Protein AF-A0A2G1X4V0-F1 (afdb_monomer)

pLDDT: mean 91.84, std 7.47, range [58.28, 98.19]

Foldseek 3Di:
DAEAEEQEALVRLQVLLVCCVVDVVPNNHLYTAYEFCAPVSLVPRDRDDPLRYDHFDVVSVRHGDPPPVVVVVVRCVVCVVVVVVSRVVSVCVVGPYYD

Radius of gyration: 13.09 Å; Cα contacts (8 Å, |Δi|>4): 163; chains: 1; bounding box: 33×22×36 Å

Secondary structure (DSSP, 8-state):
--EEEEEEHHHHHHHHHHHHHHHTTSTTEEEEEEEESBHHHHHT-SSS-GGGEEE--GGGTTB--TT-HHHHHHHHHHHHHHHHHHHHTT-GGG-SEE-

Structure (mmCIF, N/CA/C/O backbone):
data_AF-A0A2G1X4V0-F1
#
_entry.id   AF-A0A2G1X4V0-F1
#
loop_
_atom_site.group_PDB
_atom_site.id
_atom_site.type_symbol
_atom_site.label_atom_id
_atom_site.label_alt_id
_atom_site.label_comp_id
_atom_site.label_asym_id
_atom_site.label_entity_id
_atom_site.label_seq_id
_atom_site.pdbx_PDB_ins_code
_atom_site.Cartn_x
_atom_site.Cartn_y
_atom_site.Cartn_z
_atom_site.occupancy
_atom_site.B_iso_or_equiv
_atom_site.auth_seq_id
_atom_site.auth_comp_id
_atom_site.auth_asym_id
_atom_site.auth_atom_id
_atom_site.pdbx_PDB_model_num
ATOM 1 N N . MET A 1 1 ? -5.300 -1.585 20.474 1.00 87.12 1 MET A N 1
ATOM 2 C CA . MET A 1 1 ? -4.133 -1.449 19.593 1.00 87.12 1 MET A CA 1
ATOM 3 C C . MET A 1 1 ? -4.632 -0.933 18.260 1.00 87.12 1 MET A C 1
ATOM 5 O O . MET A 1 1 ? -5.558 -1.541 17.745 1.00 87.12 1 MET A O 1
ATOM 9 N N . ARG A 1 2 ? -4.089 0.174 17.758 1.00 95.44 2 ARG A N 1
ATOM 10 C CA . ARG A 1 2 ? -4.407 0.785 16.465 1.00 95.44 2 ARG A CA 1
ATOM 11 C C . ARG A 1 2 ? -3.260 0.547 15.500 1.00 95.44 2 ARG A C 1
ATOM 13 O O . ARG A 1 2 ? -2.160 1.041 15.730 1.00 95.44 2 ARG A O 1
ATOM 20 N N . LEU A 1 3 ? -3.512 -0.221 14.453 1.00 96.81 3 LEU A N 1
ATOM 21 C CA . LEU A 1 3 ? -2.522 -0.602 13.461 1.00 96.81 3 LEU A CA 1
ATOM 22 C C . LEU A 1 3 ? -2.712 0.211 12.183 1.00 96.81 3 LEU A C 1
ATOM 24 O O . LEU A 1 3 ? -3.839 0.370 11.714 1.00 96.81 3 LEU A O 1
ATOM 28 N N . HIS A 1 4 ? -1.608 0.679 11.609 1.00 97.06 4 HIS A N 1
ATOM 29 C CA . HIS A 1 4 ? -1.578 1.163 10.236 1.00 97.06 4 HIS A CA 1
ATOM 30 C C . HIS A 1 4 ? -0.840 0.144 9.365 1.00 97.06 4 HIS A C 1
ATOM 32 O O . HIS A 1 4 ? 0.322 -0.164 9.622 1.00 97.06 4 HIS A O 1
ATOM 38 N N . VAL A 1 5 ? -1.517 -0.403 8.360 1.00 97.69 5 VAL A N 1
ATOM 39 C CA . VAL A 1 5 ? -0.977 -1.470 7.507 1.00 97.69 5 VAL A CA 1
ATOM 40 C C . VAL A 1 5 ? -0.455 -0.891 6.196 1.00 97.69 5 VAL A C 1
ATOM 42 O O . VAL A 1 5 ? -1.170 -0.163 5.508 1.00 97.69 5 VAL A O 1
ATOM 45 N N . ILE A 1 6 ? 0.777 -1.243 5.834 1.00 97.44 6 ILE A N 1
ATOM 46 C CA . ILE A 1 6 ? 1.448 -0.818 4.606 1.00 97.44 6 ILE A CA 1
ATOM 47 C C . ILE A 1 6 ? 1.714 -2.056 3.740 1.00 97.44 6 ILE A C 1
ATOM 49 O O . ILE A 1 6 ? 2.734 -2.734 3.857 1.00 97.44 6 ILE A O 1
ATOM 53 N N . GLY A 1 7 ? 0.796 -2.357 2.825 1.00 97.50 7 GLY A N 1
ATOM 54 C CA . GLY A 1 7 ? 0.986 -3.419 1.845 1.00 97.50 7 GLY A CA 1
ATOM 55 C C . GLY A 1 7 ? 1.966 -2.994 0.757 1.00 97.50 7 GLY A C 1
ATOM 56 O O . GLY A 1 7 ? 1.587 -2.238 -0.126 1.00 97.50 7 GLY A O 1
ATOM 57 N N . LEU A 1 8 ? 3.208 -3.483 0.785 1.00 95.81 8 LEU A N 1
ATOM 58 C CA . LEU A 1 8 ? 4.208 -3.182 -0.248 1.00 95.81 8 LEU A CA 1
ATOM 59 C C . LEU A 1 8 ? 4.360 -4.331 -1.261 1.00 95.81 8 LEU A C 1
ATOM 61 O O . LEU A 1 8 ? 4.649 -5.471 -0.886 1.00 95.81 8 LEU A O 1
ATOM 65 N N . GLY A 1 9 ? 4.206 -4.011 -2.547 1.00 94.62 9 GLY A N 1
ATOM 66 C CA . GLY A 1 9 ? 4.228 -4.957 -3.664 1.00 94.62 9 GLY A CA 1
ATOM 67 C C . GLY A 1 9 ? 3.016 -5.896 -3.680 1.00 94.62 9 GLY A C 1
ATOM 68 O O . GLY A 1 9 ? 2.253 -5.969 -2.718 1.00 94.62 9 GLY A O 1
ATOM 69 N N . GLY A 1 10 ? 2.859 -6.686 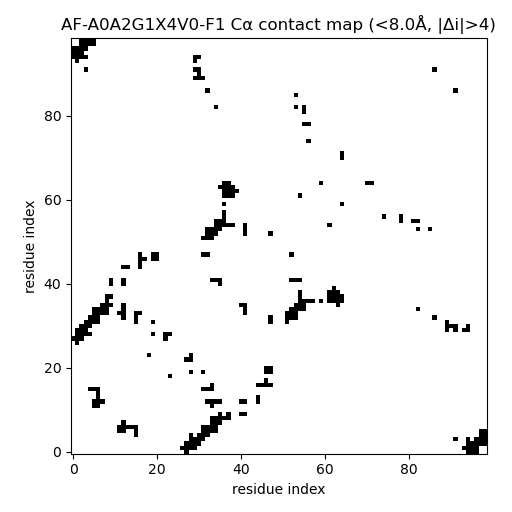-4.744 1.00 94.38 10 GLY A N 1
ATOM 70 C CA . GLY A 1 10 ? 1.613 -7.427 -4.973 1.00 94.38 10 GLY A CA 1
ATOM 71 C C . GLY A 1 10 ? 1.227 -8.401 -3.855 1.00 94.38 10 GLY A C 1
ATOM 72 O O . GLY A 1 10 ? 0.047 -8.593 -3.571 1.00 94.38 10 GLY A O 1
ATOM 73 N N . ALA A 1 11 ? 2.202 -9.012 -3.175 1.00 96.00 11 ALA A N 1
ATOM 74 C CA . ALA A 1 11 ? 1.919 -9.856 -2.013 1.00 96.00 11 ALA A CA 1
ATOM 75 C C . ALA A 1 11 ? 1.469 -9.034 -0.795 1.00 96.00 11 ALA A C 1
ATOM 77 O O . ALA A 1 11 ? 0.476 -9.392 -0.162 1.00 96.00 11 ALA A O 1
ATOM 78 N N . GLY A 1 12 ? 2.169 -7.936 -0.490 1.00 97.50 12 GLY A N 1
ATOM 79 C CA . GLY A 1 12 ? 1.805 -7.035 0.601 1.00 97.50 12 GLY A CA 1
ATOM 80 C C . GLY A 1 12 ? 0.437 -6.395 0.374 1.00 97.50 12 GLY A C 1
ATOM 81 O O . GLY A 1 12 ? -0.384 -6.387 1.287 1.00 97.50 12 GLY A O 1
ATOM 82 N N . GLY A 1 13 ? 0.154 -5.957 -0.855 1.00 97.81 13 GLY A N 1
ATOM 83 C CA . GLY A 1 13 ? -1.141 -5.413 -1.262 1.00 97.81 13 GLY A CA 1
ATOM 84 C C . GLY A 1 13 ? -2.291 -6.389 -1.018 1.00 97.81 13 GLY A C 1
ATOM 85 O O . GLY A 1 13 ? -3.274 -6.015 -0.391 1.00 97.81 13 GLY A O 1
ATOM 86 N N . ARG A 1 14 ? -2.149 -7.669 -1.397 1.00 98.12 14 ARG A N 1
ATOM 87 C CA . ARG A 1 14 ? -3.181 -8.692 -1.127 1.00 98.12 14 ARG A CA 1
ATOM 88 C C . ARG A 1 14 ? -3.405 -8.957 0.363 1.00 98.12 14 ARG A C 1
ATOM 90 O O . ARG A 1 14 ? -4.532 -9.225 0.770 1.00 98.12 14 ARG A O 1
ATOM 97 N N . ILE A 1 15 ? -2.352 -8.909 1.180 1.00 98.19 15 ILE A N 1
ATOM 98 C CA . ILE A 1 15 ? -2.483 -9.059 2.638 1.00 98.19 15 ILE A CA 1
ATOM 99 C C . ILE A 1 15 ? -3.218 -7.849 3.225 1.00 98.19 15 ILE A C 1
ATOM 101 O O . ILE A 1 15 ? -4.156 -8.028 4.000 1.00 98.19 15 ILE A O 1
ATOM 105 N N . ALA A 1 16 ? -2.829 -6.636 2.828 1.00 98.00 16 ALA A N 1
ATOM 106 C CA . ALA A 1 16 ? -3.482 -5.399 3.242 1.00 98.00 16 ALA A CA 1
ATOM 107 C C . ALA A 1 16 ? -4.963 -5.369 2.827 1.00 98.00 16 ALA A C 1
ATOM 109 O O . ALA A 1 16 ? -5.822 -5.048 3.644 1.00 98.00 16 ALA A O 1
ATOM 110 N N . ASP A 1 17 ? -5.272 -5.784 1.598 1.00 98.19 17 ASP A N 1
ATOM 111 C CA . ASP A 1 17 ? -6.637 -5.867 1.075 1.00 98.19 17 ASP A CA 1
ATOM 112 C C . ASP A 1 17 ? -7.49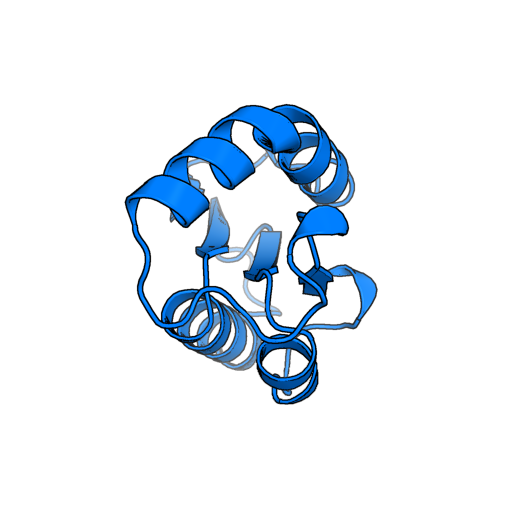3 -6.873 1.853 1.00 98.19 17 ASP A C 1
ATOM 114 O O . ASP A 1 17 ? -8.613 -6.572 2.263 1.00 98.19 17 ASP A O 1
ATOM 118 N N . ARG A 1 18 ? -6.930 -8.044 2.178 1.00 97.81 18 ARG A N 1
ATOM 119 C CA . ARG A 1 18 ? -7.612 -9.037 3.015 1.00 97.81 18 ARG A CA 1
ATOM 120 C C . ARG A 1 18 ? -7.908 -8.505 4.418 1.00 97.81 18 ARG A C 1
ATOM 122 O O . ARG A 1 18 ? -8.999 -8.754 4.927 1.00 97.81 18 ARG A O 1
ATOM 129 N N . LEU A 1 19 ? -6.956 -7.790 5.024 1.00 97.38 19 LEU A N 1
ATOM 130 C CA . LEU A 1 19 ? -7.129 -7.153 6.332 1.00 97.38 19 LEU A CA 1
ATOM 131 C C . LEU A 1 19 ? -8.195 -6.056 6.283 1.00 97.38 19 LEU A C 1
ATOM 133 O O . LEU A 1 19 ? -9.015 -5.981 7.192 1.00 97.38 19 LEU A O 1
ATOM 137 N N . ALA A 1 20 ? -8.232 -5.258 5.215 1.00 97.12 20 ALA A N 1
ATOM 138 C CA . ALA A 1 20 ? -9.286 -4.272 4.995 1.00 97.12 20 ALA A CA 1
ATOM 139 C C . ALA A 1 20 ? -10.667 -4.934 4.869 1.00 97.12 20 ALA A C 1
ATOM 141 O O . ALA A 1 20 ? -11.627 -4.458 5.469 1.00 97.12 20 ALA A O 1
ATOM 142 N N . ALA A 1 21 ? -10.759 -6.064 4.162 1.00 97.44 21 ALA A N 1
ATOM 143 C CA . ALA A 1 21 ? -12.004 -6.815 4.014 1.00 97.44 21 ALA A CA 1
ATOM 144 C C . ALA A 1 21 ? -12.523 -7.400 5.342 1.00 97.44 21 ALA A C 1
ATOM 146 O O . ALA A 1 21 ? -13.729 -7.422 5.569 1.00 97.44 21 ALA A O 1
ATOM 147 N N . ASP A 1 22 ? -11.631 -7.890 6.212 1.00 97.25 22 ASP A N 1
ATOM 148 C CA . ASP A 1 22 ? -12.013 -8.489 7.502 1.00 97.25 22 ASP A CA 1
ATOM 149 C C . ASP A 1 22 ? -12.247 -7.465 8.616 1.00 97.25 22 ASP A C 1
ATOM 151 O O . ASP A 1 22 ? -13.076 -7.693 9.496 1.00 97.25 22 ASP A O 1
ATOM 155 N N . HIS A 1 23 ? -11.485 -6.369 8.611 1.00 96.38 23 HIS A N 1
ATOM 156 C CA . HIS A 1 23 ? -11.344 -5.473 9.761 1.00 96.38 23 HIS A CA 1
ATOM 157 C C . HIS A 1 23 ? -11.547 -3.992 9.421 1.00 96.38 23 HIS A C 1
ATOM 159 O O . HIS A 1 23 ? -11.252 -3.146 10.258 1.00 96.38 23 HIS A O 1
ATOM 165 N N . GLY A 1 24 ? -12.051 -3.647 8.232 1.00 91.81 24 GLY A N 1
ATOM 166 C CA . GLY A 1 24 ? -12.233 -2.252 7.804 1.00 91.81 24 GLY A CA 1
ATOM 167 C C . GLY A 1 24 ? -13.113 -1.404 8.731 1.00 91.81 24 GLY A C 1
ATOM 168 O O . GLY A 1 24 ? -12.893 -0.200 8.842 1.00 91.81 24 GLY A O 1
ATOM 169 N N . ASP A 1 25 ? -14.053 -2.039 9.436 1.00 92.62 25 ASP A N 1
ATOM 170 C CA . ASP A 1 25 ? -14.931 -1.393 10.420 1.00 92.62 25 ASP A CA 1
ATOM 171 C C . ASP A 1 25 ? -14.427 -1.531 11.873 1.00 92.62 25 ASP A C 1
ATOM 173 O O . ASP A 1 25 ? -15.040 -1.005 12.807 1.00 92.62 25 ASP A O 1
ATOM 177 N N . ASP A 1 26 ? -13.324 -2.254 12.094 1.00 95.62 26 ASP A N 1
ATOM 178 C CA . ASP A 1 26 ? -12.746 -2.473 13.419 1.00 95.62 26 ASP A CA 1
ATOM 179 C C . ASP A 1 26 ? -11.821 -1.300 13.797 1.00 95.62 26 ASP A C 1
ATOM 181 O O . ASP A 1 26 ? -10.885 -0.990 13.055 1.00 95.62 26 ASP A O 1
ATOM 185 N N . PRO A 1 27 ? -11.982 -0.686 14.987 1.00 91.94 27 PRO A N 1
ATOM 186 C CA . PRO A 1 27 ? -11.035 0.296 15.519 1.00 91.94 27 PRO A CA 1
ATOM 187 C C . PRO A 1 27 ? -9.569 -0.166 15.571 1.00 91.94 27 PRO A C 1
ATOM 189 O O . PRO A 1 27 ? -8.679 0.672 15.743 1.00 91.94 27 PRO A O 1
ATOM 192 N N . PHE A 1 28 ? -9.314 -1.476 15.491 1.00 94.69 28 PHE A N 1
ATOM 193 C CA . PHE A 1 28 ? -7.987 -2.061 15.332 1.00 94.69 28 PHE A CA 1
ATOM 194 C C . PHE A 1 28 ? -7.271 -1.580 14.064 1.00 94.69 28 PHE A C 1
ATOM 196 O O . PHE A 1 28 ? -6.082 -1.268 14.139 1.00 94.69 28 PHE A O 1
ATOM 203 N N . LEU A 1 29 ? -7.962 -1.486 12.924 1.00 95.50 29 LEU A N 1
ATOM 204 C CA . LEU A 1 29 ? -7.371 -1.082 11.650 1.00 95.50 29 LEU A CA 1
ATOM 205 C C . LEU A 1 29 ? -7.535 0.432 11.458 1.00 95.50 29 LEU A C 1
ATOM 207 O O . LEU A 1 29 ? -8.510 0.911 10.890 1.00 95.50 29 LEU A O 1
ATOM 211 N N . ALA A 1 30 ? -6.572 1.201 11.963 1.00 94.75 30 ALA A N 1
ATOM 212 C CA . ALA A 1 30 ? -6.622 2.663 11.942 1.00 94.75 30 ALA A CA 1
ATOM 213 C C . ALA A 1 30 ? -6.287 3.270 10.570 1.00 94.75 30 ALA A C 1
ATOM 215 O O . ALA A 1 30 ? -6.659 4.407 10.303 1.00 94.75 30 ALA A O 1
ATOM 216 N N . GLY A 1 31 ? -5.582 2.526 9.717 1.00 94.81 31 GLY A N 1
ATOM 217 C CA . GLY A 1 31 ? -5.263 2.921 8.350 1.00 94.81 31 GLY A CA 1
ATOM 218 C C . GLY A 1 31 ? -4.707 1.742 7.560 1.00 94.81 31 GLY A C 1
ATOM 219 O O . GLY A 1 31 ? -4.138 0.809 8.131 1.00 94.81 31 GLY A O 1
ATOM 220 N N . VAL A 1 32 ? -4.898 1.762 6.246 1.00 97.00 32 VAL A N 1
ATOM 221 C CA . VAL A 1 32 ? -4.405 0.710 5.356 1.00 97.00 32 VAL A CA 1
ATOM 222 C C . VAL A 1 32 ? -4.141 1.279 3.967 1.00 97.00 32 VAL A C 1
ATOM 224 O O . VAL A 1 32 ? -5.014 1.922 3.387 1.00 97.00 32 VAL A O 1
ATOM 227 N N . HIS A 1 33 ? -2.947 1.021 3.438 1.00 97.00 33 HIS A N 1
ATOM 228 C CA . HIS A 1 33 ? -2.556 1.368 2.073 1.00 97.00 33 HIS A CA 1
ATOM 229 C C . HIS A 1 33 ? -1.928 0.173 1.363 1.00 97.00 33 HIS A C 1
ATOM 231 O O . HIS A 1 33 ? -1.282 -0.667 1.991 1.00 97.00 33 HIS A O 1
ATOM 237 N N . ALA A 1 34 ? -2.072 0.143 0.042 1.00 97.69 34 ALA A N 1
ATOM 238 C CA . ALA A 1 34 ? -1.311 -0.721 -0.844 1.00 97.69 34 ALA A CA 1
ATOM 239 C C . ALA A 1 34 ? -0.448 0.135 -1.779 1.00 97.69 34 ALA A C 1
ATOM 241 O O . ALA A 1 34 ? -0.960 0.992 -2.499 1.00 97.69 34 ALA A O 1
ATOM 242 N N . PHE A 1 35 ? 0.856 -0.121 -1.769 1.00 95.75 35 PHE A N 1
ATOM 243 C CA . PHE A 1 35 ? 1.853 0.507 -2.622 1.00 95.75 35 PHE A CA 1
ATOM 244 C C . PHE A 1 35 ? 2.448 -0.535 -3.557 1.00 95.75 35 PHE A C 1
ATOM 246 O O . PHE A 1 35 ? 3.009 -1.532 -3.103 1.00 95.75 35 PHE A O 1
ATOM 253 N N . ASP A 1 36 ? 2.394 -0.283 -4.857 1.00 95.06 36 ASP A N 1
ATOM 254 C CA . ASP A 1 36 ? 3.064 -1.116 -5.853 1.00 95.06 36 ASP A CA 1
ATOM 255 C C . ASP A 1 36 ? 3.620 -0.247 -6.987 1.00 95.06 36 ASP A C 1
ATOM 257 O O . ASP A 1 36 ? 3.250 0.910 -7.162 1.00 95.06 36 ASP A O 1
ATOM 261 N N . THR A 1 37 ? 4.537 -0.809 -7.753 1.00 93.06 37 THR A N 1
ATOM 262 C CA . THR A 1 37 ? 4.951 -0.309 -9.065 1.00 93.06 37 THR A CA 1
ATOM 263 C C . THR A 1 37 ? 4.056 -0.832 -10.194 1.00 93.06 37 THR A C 1
ATOM 265 O O . THR A 1 37 ? 4.027 -0.230 -11.264 1.00 93.06 37 THR A O 1
ATOM 268 N N . ASP A 1 38 ? 3.345 -1.939 -9.958 1.00 92.69 38 ASP A N 1
ATOM 269 C CA . ASP A 1 38 ? 2.465 -2.618 -10.912 1.00 92.69 38 ASP A CA 1
ATOM 270 C C . ASP A 1 38 ? 1.007 -2.119 -10.790 1.00 92.69 38 ASP A C 1
ATOM 272 O O . ASP 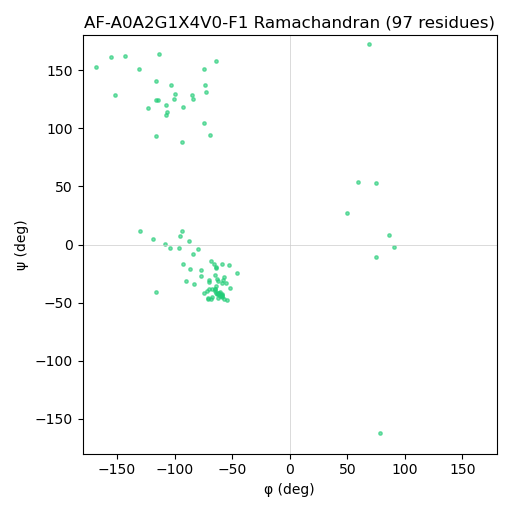A 1 38 ? 0.375 -2.256 -9.736 1.00 92.69 38 ASP A O 1
ATOM 276 N N . MET A 1 39 ? 0.470 -1.522 -11.864 1.00 91.19 39 MET A N 1
ATOM 277 C CA . MET A 1 39 ? -0.924 -1.046 -11.896 1.00 91.19 39 MET A CA 1
ATOM 278 C C . MET A 1 39 ? -1.940 -2.187 -11.862 1.00 91.19 39 MET A C 1
ATOM 280 O O . MET A 1 39 ? -2.985 -2.041 -11.227 1.00 91.19 39 MET A O 1
ATOM 284 N N . ASP A 1 40 ? -1.663 -3.295 -12.545 1.00 92.75 40 ASP A N 1
ATOM 285 C CA . ASP A 1 40 ? -2.594 -4.415 -12.655 1.00 92.75 40 ASP A CA 1
ATOM 286 C C . ASP A 1 40 ? -2.712 -5.126 -11.304 1.00 92.75 40 ASP A C 1
ATOM 288 O O . ASP A 1 40 ? -3.814 -5.479 -10.873 1.00 92.75 40 ASP A O 1
ATOM 292 N N . ALA A 1 41 ? -1.596 -5.246 -10.577 1.00 94.38 41 ALA A N 1
ATOM 293 C CA . ALA A 1 41 ? -1.590 -5.774 -9.216 1.00 94.38 41 ALA A CA 1
ATOM 294 C C . ALA A 1 41 ? -2.454 -4.936 -8.256 1.00 94.38 41 ALA A C 1
ATOM 296 O O . ALA A 1 41 ? -3.182 -5.503 -7.438 1.00 94.38 41 ALA A O 1
ATOM 297 N N . LEU A 1 42 ? -2.409 -3.603 -8.363 1.00 95.19 42 LEU A N 1
ATOM 298 C CA . LEU A 1 42 ? -3.260 -2.701 -7.577 1.00 95.19 42 LEU A CA 1
ATOM 299 C C . LEU A 1 42 ? -4.723 -2.745 -8.038 1.00 95.19 42 LEU A C 1
ATOM 301 O O . LEU A 1 42 ? -5.636 -2.728 -7.209 1.00 95.19 42 LEU A O 1
ATOM 305 N N . GLY A 1 43 ? -4.964 -2.819 -9.347 1.00 95.00 43 GLY A N 1
ATOM 306 C CA . GLY A 1 43 ? -6.303 -2.913 -9.931 1.00 95.00 43 GLY A CA 1
ATOM 307 C C . GLY A 1 43 ? -7.049 -4.185 -9.523 1.00 95.00 43 GLY A C 1
ATOM 308 O O . GLY A 1 43 ? -8.267 -4.156 -9.389 1.00 95.00 43 GLY A O 1
ATOM 309 N N . ALA A 1 44 ? -6.318 -5.270 -9.256 1.00 95.94 44 ALA A N 1
ATOM 310 C CA . ALA A 1 44 ? -6.866 -6.558 -8.837 1.00 95.94 44 ALA A CA 1
ATOM 311 C C . ALA A 1 44 ? -7.248 -6.653 -7.345 1.00 95.94 44 ALA A C 1
ATOM 313 O O . ALA A 1 44 ? -7.736 -7.699 -6.921 1.00 95.94 44 ALA A O 1
ATOM 314 N N . LEU A 1 45 ? -6.986 -5.621 -6.536 1.00 97.94 45 LEU A N 1
ATOM 315 C CA . LEU A 1 45 ? -7.454 -5.570 -5.145 1.00 97.94 45 LEU A CA 1
ATOM 316 C C . LEU A 1 45 ? -8.963 -5.275 -5.119 1.00 97.94 45 LEU A C 1
ATOM 318 O O . LEU A 1 45 ? -9.471 -4.595 -6.012 1.00 97.94 45 LEU A O 1
ATOM 322 N N . ASP A 1 46 ? -9.686 -5.743 -4.103 1.00 95.12 46 ASP A N 1
ATOM 323 C CA . ASP A 1 46 ? -11.156 -5.663 -4.087 1.00 95.12 46 ASP A CA 1
ATOM 324 C C . ASP A 1 46 ? -11.694 -4.775 -2.958 1.00 95.12 46 ASP A C 1
ATOM 326 O O . ASP A 1 46 ? -12.633 -4.008 -3.167 1.00 95.12 46 ASP A O 1
ATOM 330 N N . ALA A 1 47 ? -11.111 -4.855 -1.761 1.00 96.31 47 ALA A N 1
ATOM 331 C CA . ALA A 1 47 ? -11.642 -4.206 -0.563 1.00 96.31 47 ALA A CA 1
ATOM 332 C C . ALA A 1 47 ? -11.110 -2.783 -0.347 1.00 96.31 47 ALA A C 1
ATOM 334 O O . ALA A 1 47 ? -11.810 -1.935 0.209 1.00 96.31 47 ALA A O 1
ATOM 335 N N . LEU A 1 48 ? -9.879 -2.498 -0.772 1.00 94.88 48 LEU A N 1
ATOM 336 C CA . LEU A 1 48 ? -9.299 -1.161 -0.669 1.00 94.88 48 LEU A CA 1
ATOM 337 C C . LEU A 1 48 ? -9.934 -0.211 -1.685 1.00 94.88 48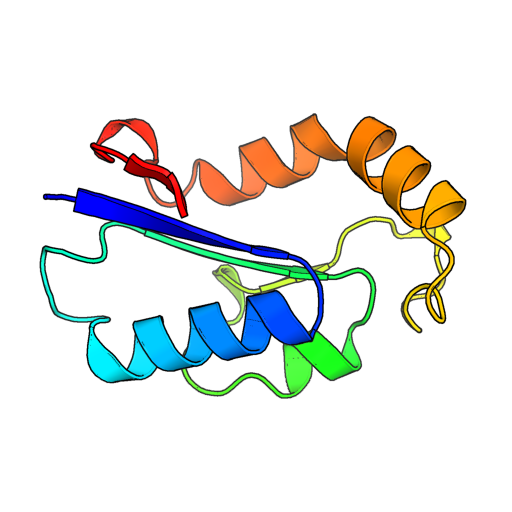 LEU A C 1
ATOM 339 O O . LEU A 1 48 ? -9.983 -0.528 -2.865 1.00 94.88 48 LEU A O 1
ATOM 343 N N . GLY A 1 49 ? -10.363 0.980 -1.272 1.00 91.69 49 GLY A N 1
ATOM 344 C CA . GLY A 1 49 ? -10.754 2.032 -2.216 1.00 91.69 49 GLY A CA 1
ATOM 345 C C . GLY A 1 49 ? -9.572 2.506 -3.073 1.00 91.69 49 GLY A C 1
ATOM 346 O O . GLY A 1 49 ? -8.412 2.330 -2.691 1.00 91.69 49 GLY A O 1
ATOM 347 N N . GLU A 1 50 ? -9.851 3.097 -4.239 1.00 90.81 50 GLU A N 1
ATOM 348 C CA . GLU A 1 50 ? -8.822 3.619 -5.157 1.00 90.81 50 GLU A CA 1
ATOM 349 C C . GLU A 1 50 ? -7.884 4.620 -4.466 1.00 90.81 50 GLU A C 1
ATOM 351 O O . GLU A 1 50 ? -6.688 4.637 -4.736 1.00 90.81 50 GLU A O 1
ATOM 356 N N . GLU A 1 51 ? -8.390 5.391 -3.502 1.00 90.75 51 GLU A N 1
AT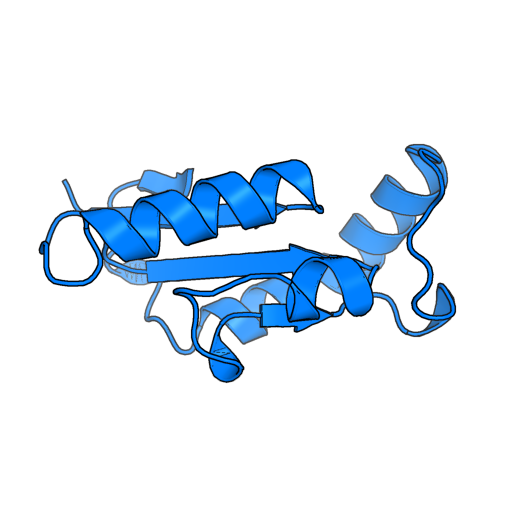OM 357 C CA . GLU A 1 51 ? -7.620 6.368 -2.730 1.00 90.75 51 GLU A CA 1
ATOM 358 C C . GLU A 1 51 ? -6.540 5.741 -1.832 1.00 90.75 51 GLU A C 1
ATOM 360 O O . GLU A 1 51 ? -5.624 6.426 -1.382 1.00 90.75 51 GLU A O 1
ATOM 365 N N . ARG A 1 52 ? -6.628 4.431 -1.576 1.00 94.19 52 ARG A N 1
ATOM 366 C CA . ARG A 1 52 ? -5.687 3.672 -0.734 1.00 94.19 52 ARG A CA 1
ATOM 367 C C . ARG A 1 52 ? -4.725 2.818 -1.551 1.00 94.19 52 ARG A C 1
ATOM 369 O O . ARG A 1 52 ? -3.852 2.167 -0.976 1.00 94.19 52 ARG A O 1
ATOM 376 N N . ARG A 1 53 ? -4.883 2.809 -2.875 1.00 95.31 53 ARG A N 1
ATOM 377 C CA . ARG A 1 53 ? -4.054 2.064 -3.823 1.00 95.31 53 ARG A CA 1
ATOM 378 C C . ARG A 1 53 ? -3.176 3.055 -4.558 1.00 95.31 53 ARG A C 1
ATOM 380 O O . ARG A 1 53 ? -3.661 3.865 -5.341 1.00 95.31 53 ARG A O 1
ATOM 387 N N . TYR A 1 54 ? -1.881 3.002 -4.307 1.00 93.69 54 TYR A N 1
ATOM 388 C CA . TYR A 1 54 ? -0.976 4.013 -4.816 1.00 93.69 54 TYR A CA 1
ATOM 389 C C . TYR A 1 54 ? 0.129 3.384 -5.649 1.00 93.69 54 TYR A C 1
ATOM 391 O O . TYR A 1 54 ? 0.951 2.613 -5.142 1.00 93.69 54 TYR A O 1
ATOM 399 N N . ARG A 1 55 ? 0.161 3.747 -6.935 1.00 92.75 55 ARG A N 1
ATOM 400 C CA . ARG A 1 55 ? 1.290 3.408 -7.792 1.00 92.75 55 ARG A CA 1
ATOM 401 C C . ARG A 1 55 ? 2.390 4.440 -7.631 1.00 92.75 55 ARG A C 1
ATOM 403 O O . ARG A 1 55 ? 2.157 5.618 -7.879 1.00 92.75 55 ARG A O 1
ATOM 410 N N . PHE A 1 56 ? 3.587 3.976 -7.300 1.00 90.06 56 PHE A N 1
ATOM 411 C CA . PHE A 1 56 ? 4.778 4.818 -7.235 1.00 90.06 56 PHE A CA 1
ATOM 412 C C . PHE A 1 56 ? 5.784 4.432 -8.320 1.00 90.06 56 PHE A C 1
ATOM 414 O O . PHE A 1 56 ? 5.723 3.352 -8.910 1.00 90.06 56 PHE A O 1
ATOM 421 N N . GLY A 1 57 ? 6.747 5.319 -8.568 1.00 81.75 57 GLY A N 1
ATOM 422 C CA . GLY A 1 57 ? 7.844 5.024 -9.482 1.00 81.75 57 GLY A CA 1
ATOM 423 C C . GLY A 1 57 ? 7.434 5.060 -10.949 1.00 81.75 57 GLY A C 1
ATOM 424 O O . GLY A 1 57 ? 7.735 4.125 -11.679 1.00 81.75 57 GLY A O 1
ATOM 425 N N . ASP A 1 58 ? 6.812 6.151 -11.406 1.00 70.75 58 ASP A N 1
ATOM 426 C CA . ASP A 1 58 ? 6.425 6.384 -12.812 1.00 70.75 58 ASP A CA 1
ATOM 427 C C . ASP A 1 58 ? 7.511 6.063 -13.856 1.00 70.75 58 ASP A C 1
ATOM 429 O O . ASP A 1 58 ? 7.199 5.721 -14.995 1.00 70.75 58 ASP A O 1
ATOM 433 N N . ALA A 1 59 ? 8.788 6.098 -13.470 1.00 58.28 59 ALA A N 1
ATOM 434 C CA . ALA A 1 59 ? 9.908 5.678 -14.309 1.00 58.28 59 ALA A CA 1
ATOM 435 C C . ALA A 1 59 ? 9.969 4.158 -14.600 1.00 58.28 59 ALA A C 1
ATOM 437 O O . ALA A 1 59 ? 10.718 3.752 -15.485 1.00 58.28 59 ALA A O 1
ATOM 438 N N . ALA A 1 60 ? 9.217 3.322 -13.877 1.00 58.84 60 ALA A N 1
ATOM 439 C CA . ALA A 1 60 ? 9.194 1.862 -14.004 1.00 58.84 60 ALA A CA 1
ATOM 440 C C . ALA A 1 60 ? 8.193 1.340 -15.053 1.00 58.84 60 ALA A C 1
ATOM 442 O O . ALA A 1 60 ? 8.042 0.134 -15.199 1.00 58.84 60 ALA A O 1
ATOM 443 N N . GLY A 1 61 ? 7.490 2.214 -15.780 1.00 62.66 61 GLY A N 1
ATOM 444 C CA . GLY A 1 61 ? 6.604 1.809 -16.882 1.00 62.66 61 GLY A CA 1
ATOM 445 C C . GLY A 1 61 ? 5.267 1.182 -16.468 1.00 62.66 61 GLY A C 1
ATOM 446 O O . GLY A 1 61 ? 4.385 1.085 -17.309 1.00 62.66 61 GLY A O 1
ATOM 447 N N . GLY A 1 62 ? 5.073 0.850 -15.188 1.00 69.00 62 GLY A N 1
ATOM 448 C CA . GLY A 1 62 ? 3.797 0.357 -14.653 1.00 69.00 62 GLY A CA 1
ATOM 449 C C . GLY A 1 62 ? 3.616 -1.163 -14.678 1.00 69.00 62 GLY A C 1
ATOM 450 O O . GLY A 1 62 ? 2.620 -1.631 -14.137 1.00 69.00 62 GLY A O 1
ATOM 451 N N . ASP A 1 63 ? 4.585 -1.909 -15.217 1.00 80.94 63 ASP A N 1
ATOM 452 C CA . ASP A 1 63 ? 4.558 -3.380 -15.346 1.00 80.94 63 ASP A CA 1
ATOM 453 C C . ASP A 1 63 ? 5.245 -4.100 -14.162 1.00 80.94 63 ASP A C 1
ATOM 455 O O . ASP A 1 63 ? 5.547 -5.294 -14.204 1.00 80.94 63 ASP A O 1
ATOM 459 N N . GLY A 1 64 ? 5.556 -3.364 -13.093 1.00 83.12 64 GLY A N 1
ATOM 460 C CA . GLY A 1 64 ? 6.323 -3.879 -11.963 1.00 83.12 64 GLY A CA 1
ATOM 461 C C . GLY A 1 64 ? 7.833 -3.958 -12.223 1.00 83.12 64 GLY A C 1
ATOM 462 O O . GLY A 1 64 ? 8.380 -3.293 -13.099 1.00 83.12 64 GLY A O 1
ATOM 463 N N . LEU A 1 65 ? 8.538 -4.739 -11.397 1.00 88.31 65 LEU A N 1
ATOM 464 C CA . LEU A 1 65 ? 10.011 -4.830 -11.409 1.00 88.31 65 LEU A CA 1
ATOM 465 C C . LEU A 1 65 ? 10.546 -6.229 -11.720 1.00 88.31 65 LEU A C 1
ATOM 467 O O . LEU A 1 65 ? 11.747 -6.453 -11.592 1.00 88.31 65 LEU A O 1
ATOM 471 N N . GLU A 1 66 ? 9.670 -7.188 -12.034 1.00 88.38 66 GLU A N 1
ATOM 472 C CA . GLU A 1 66 ? 10.028 -8.590 -12.326 1.00 88.38 66 GLU A CA 1
ATOM 473 C C . GLU A 1 66 ? 1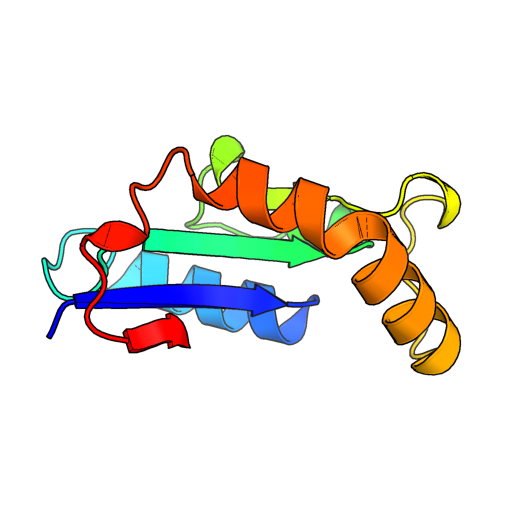0.959 -9.244 -11.275 1.00 88.38 66 GLU A C 1
ATOM 475 O O . GLU A 1 66 ? 11.718 -10.168 -11.561 1.00 88.38 66 GLU A O 1
ATOM 480 N N . GLY A 1 67 ? 10.905 -8.770 -10.025 1.00 87.19 67 GLY A N 1
ATOM 481 C CA . GLY A 1 67 ? 11.750 -9.254 -8.931 1.00 87.19 67 GLY A CA 1
ATOM 482 C C . GLY A 1 67 ? 13.130 -8.591 -8.805 1.00 87.19 67 GLY A C 1
ATOM 483 O O . GLY A 1 67 ? 13.922 -9.034 -7.971 1.00 87.19 67 GLY A O 1
ATOM 484 N N . ASP A 1 68 ? 13.437 -7.524 -9.553 1.00 90.38 68 ASP A N 1
ATOM 485 C CA . ASP A 1 68 ? 14.664 -6.739 -9.357 1.00 90.38 68 ASP A CA 1
ATOM 486 C C . ASP A 1 68 ? 14.611 -5.946 -8.037 1.00 90.38 68 ASP A C 1
ATOM 488 O O . ASP A 1 68 ? 14.132 -4.811 -7.948 1.00 90.38 68 ASP A O 1
ATOM 492 N N . LEU A 1 69 ? 15.172 -6.547 -6.987 1.00 90.38 69 LEU A N 1
ATOM 493 C CA . LEU A 1 69 ? 15.263 -5.950 -5.654 1.00 90.38 69 LEU A CA 1
ATOM 494 C C . LEU A 1 69 ? 16.159 -4.704 -5.610 1.00 90.38 69 LEU A C 1
ATOM 496 O O . LEU A 1 69 ? 15.967 -3.842 -4.751 1.00 90.38 69 LEU A O 1
ATOM 500 N N . HIS A 1 70 ? 17.140 -4.579 -6.507 1.00 91.19 70 HIS A N 1
ATOM 501 C CA . HIS A 1 70 ? 17.992 -3.394 -6.559 1.00 91.19 70 HIS A CA 1
ATOM 502 C C . HIS A 1 70 ? 17.244 -2.212 -7.168 1.00 91.19 70 HIS A C 1
ATOM 504 O O . HIS A 1 70 ? 17.359 -1.099 -6.652 1.00 91.19 70 HIS A O 1
ATOM 510 N N . ALA A 1 71 ? 16.475 -2.439 -8.235 1.00 89.06 71 ALA A N 1
ATOM 511 C CA . ALA A 1 71 ? 15.550 -1.440 -8.757 1.00 89.06 71 ALA A CA 1
ATOM 512 C C . ALA A 1 71 ? 14.496 -1.068 -7.709 1.00 89.06 71 ALA A C 1
ATOM 514 O O . ALA A 1 71 ? 14.298 0.121 -7.460 1.00 89.06 71 ALA A O 1
ATOM 515 N N . GLY A 1 72 ? 13.926 -2.062 -7.019 1.00 89.19 72 GLY A N 1
ATOM 516 C CA . GLY A 1 72 ? 12.938 -1.849 -5.959 1.00 89.19 72 GLY A CA 1
ATOM 517 C C . GLY A 1 72 ? 13.473 -0.986 -4.826 1.00 89.19 72 GLY A C 1
ATOM 518 O O . GLY A 1 72 ? 12.828 -0.022 -4.427 1.00 89.19 72 GLY A O 1
ATOM 519 N N . ARG A 1 73 ? 14.702 -1.250 -4.370 1.00 90.38 73 ARG A N 1
ATOM 520 C CA . ARG A 1 73 ? 15.356 -0.413 -3.361 1.00 90.38 73 ARG A CA 1
ATOM 521 C C . ARG A 1 73 ? 15.584 1.018 -3.846 1.00 90.38 73 ARG A C 1
ATOM 523 O O . ARG A 1 73 ? 15.282 1.949 -3.112 1.00 90.38 73 ARG A O 1
ATOM 530 N N . ARG A 1 74 ? 16.098 1.209 -5.069 1.00 90.88 74 ARG A N 1
ATOM 531 C CA . ARG A 1 74 ? 16.332 2.558 -5.619 1.00 90.88 74 ARG A CA 1
ATOM 532 C C . ARG A 1 74 ? 15.035 3.356 -5.734 1.00 90.88 74 ARG A C 1
ATOM 534 O O . ARG A 1 74 ? 15.032 4.535 -5.401 1.00 90.88 74 ARG A O 1
ATOM 541 N N . LEU A 1 75 ? 13.958 2.722 -6.197 1.00 90.69 75 LEU A N 1
ATOM 542 C CA . LEU A 1 75 ? 12.647 3.360 -6.296 1.00 90.69 75 LEU A CA 1
ATOM 543 C C . LEU A 1 75 ? 12.073 3.661 -4.913 1.00 90.69 75 LEU A C 1
ATOM 545 O O . LEU A 1 75 ? 11.640 4.782 -4.680 1.00 90.69 75 LEU A O 1
ATOM 549 N N . GLY A 1 76 ? 12.139 2.713 -3.978 1.00 89.69 76 GLY A N 1
ATOM 550 C CA . GLY A 1 76 ? 11.723 2.942 -2.595 1.00 89.69 76 GLY A CA 1
ATOM 551 C C . GLY A 1 76 ? 12.436 4.143 -1.969 1.00 89.69 76 GLY A C 1
ATOM 552 O O . GLY A 1 76 ? 11.779 5.036 -1.444 1.00 89.69 76 GLY A O 1
ATOM 553 N N . ASP A 1 77 ? 13.763 4.224 -2.107 1.00 91.88 77 ASP A N 1
ATOM 554 C CA . ASP A 1 77 ? 14.559 5.344 -1.590 1.00 91.88 77 ASP A CA 1
ATOM 555 C C . ASP A 1 77 ? 14.193 6.675 -2.277 1.00 91.88 77 ASP A C 1
ATOM 557 O O . ASP A 1 77 ? 14.068 7.706 -1.614 1.00 91.88 77 ASP A O 1
ATOM 561 N N . ALA A 1 78 ? 13.992 6.668 -3.600 1.00 91.81 78 ALA A N 1
ATOM 562 C CA . ALA A 1 78 ? 13.650 7.866 -4.368 1.00 91.81 78 ALA A CA 1
ATOM 563 C C . ALA A 1 78 ? 12.231 8.387 -4.079 1.00 91.81 78 ALA A C 1
ATOM 565 O O . ALA A 1 78 ? 12.005 9.597 -4.111 1.00 91.81 78 ALA A O 1
ATOM 566 N N . HIS A 1 79 ? 11.291 7.488 -3.779 1.00 91.81 79 HIS A N 1
ATOM 567 C CA . HIS A 1 79 ? 9.870 7.802 -3.635 1.00 91.81 79 HIS A CA 1
ATOM 568 C C . HIS A 1 79 ? 9.373 7.759 -2.181 1.00 91.81 79 HIS A C 1
ATOM 570 O O . HIS A 1 79 ? 8.221 8.084 -1.931 1.00 91.81 79 HIS A O 1
ATOM 576 N N . ALA A 1 80 ? 10.207 7.462 -1.178 1.00 91.81 80 ALA A N 1
ATOM 577 C CA . ALA A 1 80 ? 9.766 7.343 0.222 1.00 91.81 80 ALA A CA 1
ATOM 578 C C . ALA A 1 80 ? 8.952 8.551 0.737 1.00 91.81 80 ALA A C 1
ATOM 580 O O . ALA A 1 80 ? 7.983 8.389 1.475 1.00 91.81 80 ALA A O 1
ATOM 581 N N . SER A 1 81 ? 9.314 9.772 0.324 1.00 91.88 81 SER A N 1
ATOM 582 C CA . SER A 1 81 ? 8.568 10.989 0.690 1.00 91.88 81 SER A CA 1
ATOM 583 C C . SER A 1 81 ? 7.195 11.090 0.019 1.00 91.88 81 SER A C 1
ATOM 585 O O . SER A 1 81 ? 6.288 11.704 0.568 1.00 91.88 81 SER A O 1
ATOM 587 N N . GLU A 1 82 ? 7.043 10.538 -1.180 1.00 91.50 82 GLU A N 1
ATOM 588 C CA . GLU A 1 82 ? 5.770 10.449 -1.900 1.00 91.50 82 GLU A CA 1
ATOM 589 C C . GLU A 1 82 ? 4.842 9.434 -1.227 1.00 91.50 82 GLU A C 1
ATOM 591 O O . GLU A 1 82 ? 3.707 9.785 -0.911 1.00 91.50 82 GLU A O 1
ATOM 596 N N . LEU A 1 83 ? 5.359 8.246 -0.887 1.00 92.00 83 LEU A N 1
ATOM 597 C CA . LEU A 1 83 ? 4.609 7.234 -0.136 1.00 92.00 83 LEU A CA 1
ATOM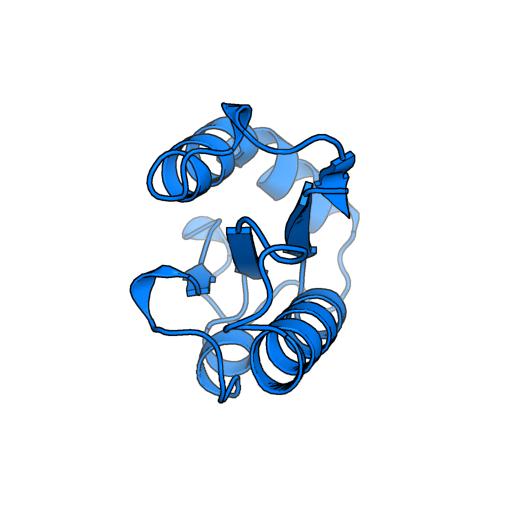 598 C C . LEU A 1 83 ? 4.149 7.780 1.224 1.00 92.00 83 LEU A C 1
ATOM 600 O O . LEU A 1 83 ? 2.991 7.612 1.593 1.00 92.00 83 LEU A O 1
ATOM 604 N N . GLY A 1 84 ? 5.023 8.498 1.940 1.00 92.12 84 GLY A N 1
ATOM 605 C CA . GLY A 1 84 ? 4.665 9.132 3.212 1.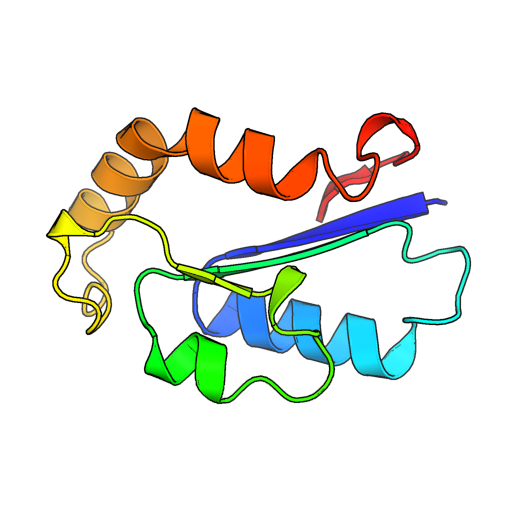00 92.12 84 GLY A CA 1
ATOM 606 C C . GLY A 1 84 ? 3.503 10.122 3.085 1.00 92.12 84 GLY A C 1
ATOM 607 O O . GLY A 1 84 ? 2.567 10.065 3.873 1.00 92.12 84 GLY A O 1
ATOM 608 N N . ARG A 1 85 ? 3.507 10.971 2.047 1.00 91.31 85 ARG A N 1
ATOM 609 C CA . ARG A 1 85 ? 2.404 11.915 1.795 1.00 91.31 85 ARG A CA 1
ATOM 610 C C . ARG A 1 85 ? 1.094 11.213 1.466 1.00 91.31 85 ARG A C 1
ATOM 612 O O . ARG A 1 85 ? 0.050 11.672 1.906 1.00 91.31 85 ARG A O 1
ATOM 619 N N . ALA A 1 86 ? 1.142 10.118 0.708 1.00 91.06 86 ALA A N 1
ATOM 620 C CA . ALA A 1 86 ? -0.055 9.335 0.409 1.00 91.06 86 ALA A CA 1
ATOM 621 C C . ALA A 1 86 ? -0.689 8.751 1.684 1.00 91.06 86 ALA A C 1
ATOM 623 O O . ALA A 1 86 ? -1.907 8.624 1.761 1.00 91.06 86 ALA A O 1
ATOM 624 N N . MET A 1 87 ? 0.123 8.432 2.697 1.00 91.25 87 MET A N 1
ATOM 625 C CA . MET A 1 87 ? -0.368 7.921 3.978 1.00 91.25 87 MET A CA 1
ATOM 626 C C . MET A 1 87 ? -0.959 9.001 4.888 1.00 91.25 87 MET A C 1
ATOM 628 O O . MET A 1 87 ? -1.796 8.677 5.731 1.00 91.25 87 MET A O 1
ATOM 632 N N . ASP A 1 88 ? -0.530 10.260 4.761 1.00 91.88 88 ASP A N 1
ATOM 633 C CA . ASP A 1 88 ? -0.924 11.345 5.673 1.00 91.88 88 ASP A CA 1
ATOM 634 C C . ASP A 1 88 ? -2.451 11.550 5.727 1.00 91.88 88 ASP A C 1
ATOM 636 O O . ASP A 1 88 ? -2.990 11.871 6.791 1.00 91.88 88 ASP A O 1
ATOM 640 N N . ASP A 1 89 ? -3.162 11.266 4.630 1.00 86.44 89 ASP A N 1
ATOM 641 C CA . ASP A 1 89 ? -4.625 11.362 4.534 1.00 86.44 89 ASP A CA 1
ATOM 642 C C . ASP A 1 89 ? -5.367 10.375 5.458 1.00 86.44 89 ASP A C 1
ATOM 644 O O . ASP A 1 89 ? -6.527 10.597 5.806 1.00 86.44 89 ASP A O 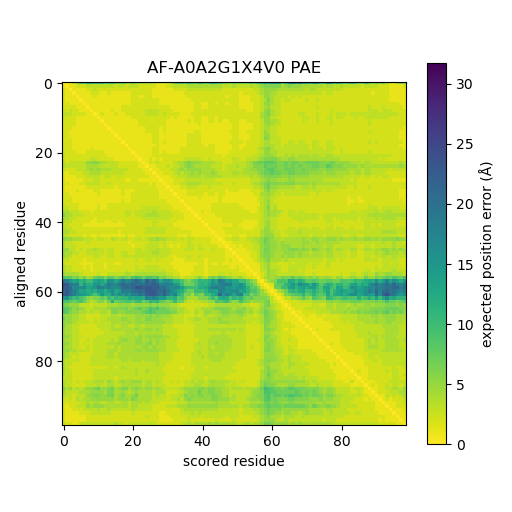1
ATOM 648 N N . GLN A 1 90 ? -4.705 9.301 5.906 1.00 87.06 90 GLN A N 1
ATOM 649 C CA . GLN A 1 90 ? -5.246 8.335 6.873 1.00 87.06 90 GLN A CA 1
ATOM 650 C C . GLN A 1 90 ? -4.829 8.634 8.325 1.00 87.06 90 GLN A C 1
ATOM 652 O O . GLN A 1 90 ? -5.089 7.836 9.225 1.00 87.06 90 GLN A O 1
ATOM 657 N N . GLY A 1 91 ? -4.178 9.770 8.591 1.00 90.19 91 GLY A N 1
ATOM 658 C CA . GLY A 1 91 ? -3.807 10.185 9.947 1.00 90.19 91 GLY A CA 1
ATOM 659 C C . GLY A 1 91 ? -2.894 9.190 10.683 1.00 90.19 91 GLY A C 1
ATOM 660 O O . GLY A 1 91 ? -3.202 8.813 11.813 1.00 90.19 91 GLY A O 1
ATOM 661 N N . PRO A 1 92 ? -1.746 8.778 10.115 1.00 90.75 92 PRO A N 1
ATOM 662 C CA . PRO A 1 92 ? -0.895 7.712 10.658 1.00 90.75 92 PRO A CA 1
ATOM 663 C C . PRO A 1 92 ? -0.384 7.977 12.085 1.00 90.75 92 PRO A C 1
ATOM 665 O O . PRO A 1 92 ? 0.020 7.048 12.777 1.00 90.75 92 PRO A O 1
ATOM 668 N N . SER A 1 93 ? -0.446 9.220 12.569 1.00 93.06 93 SER A N 1
ATOM 669 C CA . SER A 1 93 ? -0.074 9.611 13.933 1.00 93.06 93 SER A CA 1
ATOM 670 C C . SER A 1 93 ? -0.937 8.994 15.042 1.00 93.06 93 SER A C 1
ATOM 672 O O . SER A 1 93 ? -0.496 8.966 16.190 1.00 93.06 93 SER A O 1
ATOM 674 N N . ILE A 1 94 ? -2.144 8.496 14.735 1.00 93.88 94 ILE A N 1
ATOM 675 C CA . ILE A 1 94 ? -2.985 7.787 15.718 1.00 93.88 94 ILE A CA 1
ATOM 676 C C . ILE A 1 94 ? -2.627 6.303 15.859 1.00 93.88 94 ILE A C 1
ATOM 678 O O . ILE A 1 94 ? -3.194 5.625 16.723 1.00 93.88 94 ILE A O 1
ATOM 682 N N . ALA A 1 95 ? -1.750 5.792 14.992 1.00 95.56 95 ALA A N 1
ATOM 683 C CA . ALA A 1 95 ? -1.324 4.406 15.009 1.00 95.56 95 ALA A CA 1
ATOM 684 C C . ALA A 1 95 ? -0.372 4.154 16.181 1.00 95.56 95 ALA A C 1
ATOM 686 O O . ALA A 1 95 ? 0.532 4.932 16.475 1.00 95.56 95 ALA A O 1
ATOM 687 N N . GLU A 1 96 ? -0.574 3.027 16.848 1.00 97.44 96 GLU A N 1
ATOM 688 C CA . GLU A 1 96 ? 0.289 2.532 17.917 1.00 97.44 96 GLU A CA 1
ATOM 689 C C . GLU A 1 96 ? 1.365 1.584 17.358 1.00 97.44 96 GLU A C 1
ATOM 691 O O . GLU A 1 96 ? 2.360 1.316 18.031 1.00 97.44 96 GLU A O 1
ATOM 696 N N . ALA A 1 97 ? 1.178 1.087 16.127 1.00 96.81 97 ALA A N 1
ATOM 697 C CA . ALA A 1 97 ? 2.126 0.257 15.391 1.00 96.81 97 ALA A CA 1
ATOM 698 C C . ALA A 1 97 ? 1.921 0.363 13.866 1.00 96.81 97 ALA A C 1
ATOM 700 O O . ALA A 1 97 ? 0.838 0.728 13.400 1.00 96.81 97 ALA A O 1
ATOM 701 N N . PHE A 1 98 ? 2.952 -0.031 13.112 1.00 96.38 98 PHE A N 1
ATOM 702 C CA . PHE A 1 98 ? 2.903 -0.242 11.663 1.00 96.38 98 PHE A CA 1
ATOM 703 C C . PHE A 1 98 ? 3.175 -1.714 11.343 1.00 96.38 98 PHE A C 1
ATOM 705 O O . PHE A 1 98 ? 4.028 -2.327 11.994 1.00 96.38 98 PHE A O 1
ATOM 712 N N . LEU A 1 99 ? 2.450 -2.258 10.363 1.00 94.56 99 LEU A N 1
ATOM 713 C CA . LEU A 1 99 ? 2.655 -3.598 9.801 1.00 94.56 99 LEU A CA 1
ATOM 714 C C . LEU A 1 99 ? 2.997 -3.497 8.319 1.00 94.56 99 LEU A C 1
ATOM 716 O O . LEU A 1 99 ? 2.239 -2.797 7.612 1.00 94.56 99 LEU A O 1
#

Nearest PDB structures (foldseek):
  4b46-assembly1_A  TM=9.332E-01  e=1.335E-05  Haloferax volcanii
  3zid-assembly2_B  TM=8.806E-01  e=1.219E-02  Methanothrix thermoacetophila
  3zid-assembly1_A  TM=7.709E-01  e=1.139E-02  Methanothrix thermoacetophila
  3nrb-assembly1_A  TM=5.557E-01  e=1.469E+00  Pseudomonas putida KT2440
  3nrb-assembly1_B  TM=5.673E-01  e=4.626E+00  Pseudomonas putida KT2440

Solvent-accessible surface area (backbone atoms only — not comparable to full-atom values): 5482 Å² total; per-residue (Å²): 117,23,32,30,35,61,6,59,36,64,69,29,26,53,53,38,25,50,48,38,63,77,31,62,88,37,77,45,50,54,32,67,34,26,40,28,43,24,54,66,58,56,66,70,53,79,57,56,56,71,89,32,48,45,77,50,56,83,91,52,78,39,79,36,62,92,80,44,61,67,59,49,49,54,44,47,69,74,40,47,70,58,57,52,57,65,43,51,82,49,50,63,85,74,37,77,45,77,83

Sequence (99 aa):
MRLHVIGLGGAGGRIADRLAADHGDDPFLAGVHAFDTDMDALGALDALGEERRYRFGDAAGGDGLEGDLHAGRRLGDAHASELGRAMDDQGPSIAEAFL

Mean predicted aligned error: 3.44 Å